Protein AF-A0A839NXG9-F1 (afdb_monomer)

Radius of gyration: 30.08 Å; Cα contacts (8 Å, |Δi|>4): 16; chains: 1; bounding box: 57×55×84 Å

Sequence (121 aa):
MIVRRAVRVTALALPVFAAAASVGGCSGDVNPLKAAMVGAGSGIKPVETPDFVAQSRKGDATYLPVGESAPRRPIRARNSAGQSTLQAELEGARNRNEAKGRAAEGAAKDAAKGLTPNPVE

Foldseek 3Di:
DVVVVVVVVVVVVVVVVVVVLVVCPPQDPSPVVQVVCCVVVNHDPPDDDDPVVVVVDDPPDPDADPSDDDDDDDDDDDDPVRVVVVVVVVVVVVVVVVVVVVVVVVVVVVVVVPDDDDDDD

pLDDT: mean 75.88, std 15.01, range [51.06, 98.38]

Mean predicted aligned error: 19.38 Å

Structure (mmCIF, N/CA/C/O backbone):
data_AF-A0A839NXG9-F1
#
_entry.id   AF-A0A839NXG9-F1
#
loop_
_atom_site.group_PDB
_atom_site.id
_atom_site.type_symbol
_atom_site.label_atom_id
_atom_site.label_alt_id
_atom_site.label_comp_id
_atom_site.label_asym_id
_atom_site.label_entity_id
_atom_site.label_seq_id
_atom_site.pdbx_PDB_ins_code
_atom_site.Cartn_x
_atom_site.Cartn_y
_atom_site.Cartn_z
_atom_site.occupancy
_atom_site.B_iso_or_equiv
_atom_site.auth_seq_id
_atom_site.auth_comp_id
_atom_site.auth_asym_id
_atom_site.auth_atom_id
_atom_site.pdbx_PDB_model_num
ATOM 1 N N . MET A 1 1 ? -3.972 35.480 41.433 1.00 51.78 1 MET A N 1
ATOM 2 C CA . MET A 1 1 ? -3.249 34.387 40.725 1.00 51.78 1 MET A CA 1
ATOM 3 C C . MET A 1 1 ? -4.085 33.117 40.510 1.00 51.78 1 MET A C 1
ATOM 5 O O . MET A 1 1 ? -3.820 32.405 39.550 1.00 51.78 1 MET A O 1
ATOM 9 N N . ILE A 1 2 ? -5.109 32.846 41.330 1.00 53.75 2 ILE A N 1
ATOM 10 C CA . ILE A 1 2 ? -5.932 31.619 41.266 1.00 53.75 2 ILE A CA 1
ATOM 11 C C . ILE A 1 2 ? -6.885 31.604 40.051 1.00 53.75 2 ILE A C 1
ATOM 13 O O . ILE A 1 2 ? -6.948 30.613 39.330 1.00 53.75 2 ILE A O 1
ATOM 17 N N . VAL A 1 3 ? -7.513 32.740 39.727 1.00 52.53 3 VAL A N 1
ATOM 18 C CA . VAL A 1 3 ? -8.454 32.867 38.590 1.00 52.53 3 VAL A CA 1
ATOM 19 C C . VAL A 1 3 ? -7.778 32.602 37.233 1.00 52.53 3 VAL A C 1
ATOM 21 O O . VAL A 1 3 ? -8.332 31.932 36.370 1.00 52.53 3 VAL A O 1
ATOM 24 N N . ARG A 1 4 ? -6.519 33.032 37.064 1.00 53.06 4 ARG A N 1
ATOM 25 C CA . ARG A 1 4 ? -5.730 32.796 35.837 1.00 53.06 4 ARG A CA 1
ATOM 26 C C . ARG A 1 4 ? -5.313 31.331 35.656 1.00 53.06 4 ARG A C 1
ATOM 28 O O . ARG A 1 4 ? -5.069 30.917 34.528 1.00 53.06 4 ARG A O 1
ATOM 35 N N . ARG A 1 5 ? -5.215 30.553 36.742 1.00 54.97 5 ARG A N 1
ATOM 36 C CA . ARG A 1 5 ? -4.966 29.104 36.674 1.00 54.97 5 ARG A CA 1
ATOM 37 C C . ARG A 1 5 ? -6.239 28.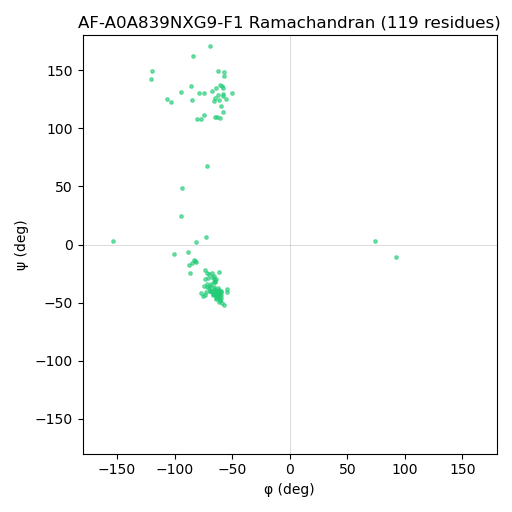351 36.291 1.00 54.97 5 ARG A C 1
ATOM 39 O O . ARG A 1 5 ? -6.164 27.498 35.419 1.00 54.97 5 ARG A O 1
ATOM 46 N N . ALA A 1 6 ? -7.391 28.734 36.841 1.00 53.28 6 ALA A N 1
ATOM 47 C CA . ALA A 1 6 ? -8.678 28.132 36.486 1.00 53.28 6 ALA A CA 1
ATOM 48 C C . ALA A 1 6 ? -9.025 28.322 34.995 1.00 53.28 6 ALA A C 1
ATOM 50 O O . ALA A 1 6 ? -9.374 27.357 34.325 1.00 53.28 6 ALA A O 1
ATOM 51 N N . VAL A 1 7 ? -8.816 29.528 34.450 1.00 57.28 7 VAL A N 1
ATOM 52 C CA . VAL A 1 7 ? -9.060 29.836 33.024 1.00 57.28 7 VAL A CA 1
ATOM 53 C C . VAL A 1 7 ? -8.113 29.078 32.081 1.00 57.28 7 VAL A C 1
ATOM 55 O O . VAL A 1 7 ? -8.493 28.710 30.975 1.00 57.28 7 VAL A O 1
ATOM 58 N N . ARG A 1 8 ? -6.872 28.806 32.505 1.00 55.09 8 ARG A N 1
ATOM 59 C CA . ARG A 1 8 ? -5.915 28.019 31.706 1.00 55.09 8 ARG A CA 1
ATOM 60 C C . ARG A 1 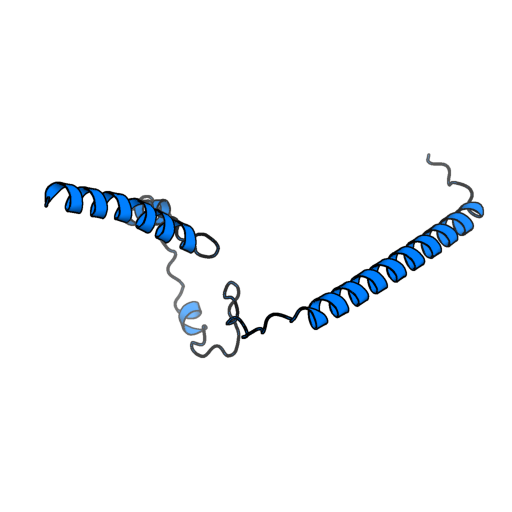8 ? -6.250 26.530 31.698 1.00 55.09 8 ARG A C 1
ATOM 62 O O . ARG A 1 8 ? -6.059 25.881 30.677 1.00 55.09 8 ARG A O 1
ATOM 69 N N . VAL A 1 9 ? -6.760 26.003 32.810 1.00 56.44 9 VAL A N 1
ATOM 70 C CA . VAL A 1 9 ? -7.174 24.597 32.912 1.00 56.44 9 VAL A CA 1
ATOM 71 C C . VAL A 1 9 ? -8.423 24.338 32.066 1.00 56.44 9 VAL A C 1
ATOM 73 O O . VAL A 1 9 ? -8.473 23.336 31.359 1.00 56.44 9 VAL A O 1
ATOM 76 N N . THR A 1 10 ? -9.387 25.264 32.039 1.00 56.62 10 THR A N 1
ATOM 77 C CA . THR A 1 10 ? -10.566 25.139 31.165 1.00 56.62 10 THR A CA 1
ATOM 78 C C . THR A 1 10 ? -10.227 25.319 29.682 1.00 56.62 10 THR A C 1
ATOM 80 O O . THR A 1 10 ? -10.747 24.577 28.852 1.00 56.62 10 THR A O 1
ATOM 83 N N . ALA A 1 11 ? -9.303 26.225 29.336 1.00 56.75 11 ALA A N 1
ATOM 84 C CA . ALA A 1 11 ? -8.856 26.431 27.953 1.00 56.75 11 ALA A CA 1
ATOM 85 C C . ALA A 1 11 ? -8.073 25.238 27.366 1.00 56.75 11 ALA A C 1
ATOM 87 O O . ALA A 1 11 ? -8.102 25.026 26.157 1.00 56.75 11 ALA A O 1
ATOM 88 N N . LEU A 1 12 ? -7.396 24.449 28.207 1.00 55.69 12 LEU A N 1
ATOM 89 C CA . LEU A 1 12 ? -6.682 23.231 27.797 1.00 55.69 12 LEU A CA 1
ATOM 90 C C . LEU A 1 12 ? -7.573 21.982 27.775 1.00 55.69 12 LEU A C 1
ATOM 92 O O . LEU A 1 12 ? -7.289 21.055 27.022 1.00 55.69 12 LEU A O 1
ATOM 96 N N . ALA A 1 13 ? -8.659 21.949 28.550 1.00 57.59 13 ALA A N 1
ATOM 97 C CA . ALA A 1 13 ? -9.560 20.797 28.597 1.00 57.59 13 ALA A CA 1
ATOM 98 C C . ALA A 1 13 ? -10.415 20.650 27.324 1.00 57.59 13 ALA A C 1
ATOM 100 O O . ALA A 1 13 ? -10.640 19.533 26.857 1.00 57.59 13 ALA A O 1
ATOM 101 N N . LEU A 1 14 ? -10.851 21.767 26.730 1.00 56.19 14 LEU A N 1
ATOM 102 C CA . LEU A 1 14 ? -11.698 21.777 25.531 1.00 56.19 14 LEU A CA 1
ATOM 103 C C . LEU A 1 14 ? -11.051 21.118 24.289 1.00 56.19 14 LEU A C 1
ATOM 105 O O . LEU A 1 14 ? -11.689 20.256 23.681 1.00 56.19 14 LEU A O 1
ATOM 109 N N . PRO A 1 15 ? -9.799 21.450 23.901 1.00 58.00 15 PRO A N 1
ATOM 110 C CA . PRO A 1 15 ? -9.158 20.828 22.741 1.00 58.00 15 PRO A CA 1
ATOM 111 C C . PRO A 1 15 ? -8.782 19.362 22.987 1.00 58.00 15 PRO A C 1
ATOM 113 O O . PRO A 1 15 ? -8.794 18.571 22.049 1.00 58.00 15 PRO A O 1
ATOM 116 N N . VAL A 1 16 ? -8.501 18.973 24.236 1.00 61.56 16 VAL A N 1
ATOM 117 C CA . VAL A 1 16 ? -8.207 17.575 24.596 1.00 61.56 16 VAL A CA 1
ATOM 118 C C . VAL A 1 16 ? -9.455 16.700 24.460 1.00 61.56 16 VAL A C 1
ATOM 120 O O . VAL A 1 16 ? -9.369 15.597 23.924 1.00 61.56 16 VAL A O 1
ATOM 123 N N . PHE A 1 17 ? -10.628 17.204 24.854 1.00 60.06 17 PHE A N 1
ATOM 124 C CA . PHE A 1 17 ? -11.896 16.501 24.636 1.00 60.06 17 PHE A CA 1
ATOM 125 C C . PHE A 1 17 ? -12.256 16.395 23.145 1.00 60.06 17 PHE A C 1
ATOM 127 O O . PHE A 1 17 ? -12.688 15.338 22.689 1.00 60.06 17 PHE A O 1
ATOM 134 N N . ALA A 1 18 ? -12.018 17.457 22.367 1.00 59.56 18 ALA A N 1
ATOM 135 C CA . ALA A 1 18 ? -12.232 17.447 20.919 1.00 59.56 18 ALA A CA 1
ATOM 136 C C . ALA A 1 18 ? -11.280 16.480 20.187 1.00 59.56 18 ALA A C 1
ATOM 138 O O . ALA A 1 18 ? -11.690 15.801 19.246 1.00 59.56 18 ALA A O 1
ATOM 139 N N . ALA A 1 19 ? -10.028 16.370 20.642 1.00 59.59 19 ALA A N 1
ATOM 140 C CA . ALA A 1 19 ? -9.051 15.424 20.108 1.00 59.59 19 ALA A CA 1
ATOM 141 C C . ALA A 1 19 ? -9.359 13.969 20.499 1.00 59.59 19 ALA A C 1
ATOM 143 O O . ALA A 1 19 ? -9.136 13.067 19.702 1.00 59.59 19 ALA A O 1
ATOM 144 N N . ALA A 1 20 ? -9.910 13.716 21.689 1.00 57.88 20 ALA A N 1
ATOM 145 C CA . ALA A 1 20 ? -10.336 12.370 22.080 1.00 57.88 20 ALA A CA 1
ATOM 146 C C . ALA A 1 20 ? -11.552 11.886 21.265 1.00 57.88 20 ALA A C 1
ATOM 148 O O . ALA A 1 20 ? -11.645 10.704 20.934 1.00 57.88 20 ALA A O 1
ATOM 149 N N . ALA A 1 21 ? -12.455 12.797 20.887 1.00 58.38 21 ALA A N 1
ATOM 150 C CA . ALA A 1 21 ? -13.636 12.474 20.087 1.00 58.38 21 ALA A CA 1
ATOM 151 C C . ALA A 1 21 ? -13.322 12.148 18.611 1.00 58.38 21 ALA A C 1
ATOM 153 O O . ALA A 1 21 ? -14.086 11.426 17.974 1.00 58.38 21 ALA A O 1
ATOM 154 N N . SER A 1 22 ? -12.205 12.633 18.054 1.00 57.78 22 SER A N 1
ATOM 155 C CA . SER A 1 22 ? -11.866 12.434 16.635 1.00 57.78 22 SER A CA 1
ATOM 156 C C . SER A 1 22 ? -11.154 11.109 16.327 1.00 57.78 22 SER A C 1
ATOM 158 O O . SER A 1 22 ? -11.127 10.691 15.171 1.00 57.78 22 SER A O 1
ATOM 160 N N . VAL A 1 23 ? -10.619 10.407 17.334 1.00 56.31 23 VAL A N 1
ATOM 161 C CA . VAL A 1 23 ? -9.824 9.174 17.131 1.00 56.31 23 VAL A CA 1
ATOM 162 C C . VAL A 1 23 ? -10.692 7.903 17.083 1.00 56.31 23 VAL A C 1
ATOM 164 O O . VAL A 1 23 ? -10.262 6.886 16.544 1.00 56.31 23 VAL A O 1
ATOM 167 N N . GLY A 1 24 ? -11.940 7.950 17.564 1.00 53.78 24 GLY A N 1
ATOM 168 C CA . GLY A 1 24 ? -12.868 6.806 17.522 1.00 53.78 24 GLY A CA 1
ATOM 169 C C . GLY A 1 24 ? -13.588 6.593 16.181 1.00 53.78 24 GLY A C 1
ATOM 170 O O . GLY A 1 24 ? -14.161 5.529 15.960 1.00 53.78 24 GLY A O 1
ATOM 171 N N . GLY A 1 25 ? -13.574 7.586 15.283 1.00 51.06 25 GLY A N 1
ATOM 172 C CA . GLY A 1 25 ? -14.428 7.623 14.085 1.00 51.06 25 GLY A CA 1
ATOM 173 C C . GLY A 1 25 ? -13.939 6.828 12.875 1.00 51.06 25 GLY A C 1
ATOM 174 O O . GLY A 1 25 ? -14.710 6.600 11.950 1.00 51.06 25 GLY A O 1
ATOM 175 N N . CYS A 1 26 ? -12.675 6.402 12.848 1.00 61.03 26 CYS A N 1
ATOM 176 C CA . CYS A 1 26 ? -12.101 5.831 11.625 1.00 61.03 26 CYS A CA 1
ATOM 177 C C . CYS A 1 26 ? -12.406 4.339 11.414 1.00 61.03 26 CYS A C 1
ATOM 179 O O . CYS A 1 26 ? -12.176 3.837 10.319 1.00 61.03 26 CYS A O 1
ATOM 181 N N . SER A 1 27 ? -12.903 3.619 12.428 1.00 52.28 27 SER A N 1
ATOM 182 C CA . SER A 1 27 ? -13.254 2.192 12.285 1.00 52.28 27 SER A CA 1
ATOM 183 C C . SER A 1 27 ? -14.350 1.700 13.242 1.00 52.28 27 SER A C 1
ATOM 185 O O . SER A 1 27 ? -14.649 0.508 13.254 1.00 52.28 27 SER A O 1
ATOM 187 N N . GLY A 1 28 ? -14.933 2.585 14.055 1.00 57.03 28 GLY A N 1
ATOM 188 C CA . GLY A 1 28 ? -16.007 2.261 14.989 1.00 57.03 28 GLY A CA 1
ATOM 189 C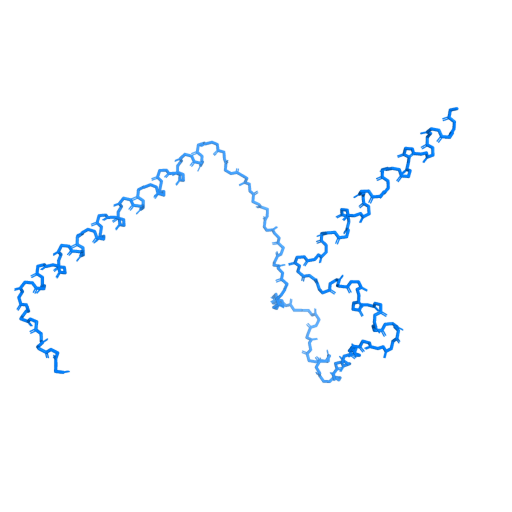 C . GLY A 1 28 ? -17.253 3.085 14.690 1.00 57.03 28 GLY A C 1
ATOM 190 O O . GLY A 1 28 ? -17.162 4.262 14.348 1.00 57.03 28 GLY A O 1
ATOM 191 N N . ASP A 1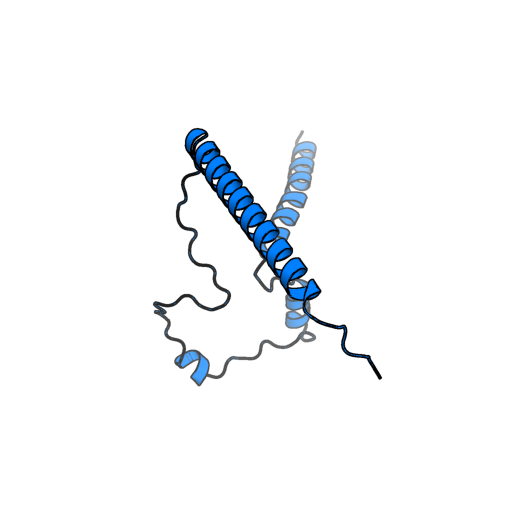 29 ? -18.426 2.475 14.845 1.00 61.62 29 ASP A N 1
ATOM 192 C CA . ASP A 1 29 ? -19.728 3.149 14.808 1.00 61.62 29 ASP A CA 1
ATOM 193 C C . ASP A 1 29 ? -19.901 3.989 16.094 1.00 61.62 29 ASP A C 1
ATOM 195 O O . ASP A 1 29 ? -20.673 3.661 16.990 1.00 61.62 29 ASP A O 1
ATOM 199 N N . VAL A 1 30 ? -19.093 5.046 16.238 1.00 63.56 30 VAL A N 1
ATOM 200 C CA . VAL A 1 30 ? -19.032 5.924 17.426 1.00 63.56 30 VAL A CA 1
ATOM 201 C C . VAL A 1 30 ? -19.919 7.161 17.283 1.00 63.56 30 VAL A C 1
ATOM 203 O O . VAL A 1 30 ? -19.644 8.196 17.883 1.00 63.56 30 VAL A O 1
ATOM 206 N N . ASN A 1 31 ? -20.967 7.095 16.459 1.00 65.69 31 ASN A N 1
ATOM 207 C CA . ASN A 1 31 ? -21.823 8.244 16.192 1.00 65.69 31 ASN A CA 1
ATOM 208 C C . ASN A 1 31 ? -22.578 8.676 17.474 1.00 65.69 31 ASN A C 1
ATOM 210 O O . ASN A 1 31 ? -23.516 7.985 17.890 1.00 65.69 31 ASN A O 1
ATOM 214 N N . PRO A 1 32 ? -22.248 9.833 18.085 1.00 67.31 32 PRO A N 1
ATOM 215 C CA . PRO A 1 32 ? -22.876 10.267 19.333 1.00 67.31 32 PRO A CA 1
ATOM 216 C C . PRO A 1 32 ? -24.369 10.586 19.156 1.00 67.31 32 PRO A C 1
ATOM 218 O O . PRO A 1 32 ? -25.151 10.406 20.088 1.00 67.31 32 PRO A O 1
ATOM 221 N N . LEU A 1 33 ? -24.796 10.986 17.950 1.00 71.81 33 LEU A N 1
ATOM 222 C CA . LEU A 1 33 ? -26.211 11.211 17.629 1.00 71.81 33 LEU A CA 1
ATOM 223 C C . LEU A 1 33 ? -27.004 9.902 17.599 1.00 71.81 33 LEU A C 1
ATOM 225 O O . LEU A 1 33 ? -28.153 9.877 18.030 1.00 71.81 33 LEU A O 1
ATOM 229 N N . LYS A 1 34 ? -26.388 8.807 17.137 1.00 68.81 34 LYS A N 1
ATOM 230 C CA . LYS A 1 34 ? -27.011 7.477 17.127 1.00 68.81 34 LYS A CA 1
ATOM 231 C C . LYS A 1 34 ? -27.273 7.001 18.554 1.00 68.81 34 LYS A C 1
ATOM 233 O O . LYS A 1 34 ? -28.385 6.582 18.855 1.00 68.81 34 LYS A O 1
ATOM 238 N N . ALA A 1 35 ? -26.286 7.134 19.441 1.00 71.00 35 ALA A N 1
ATOM 239 C CA . ALA A 1 35 ? -26.438 6.793 20.855 1.00 71.00 35 ALA A CA 1
ATOM 240 C C . ALA A 1 35 ? -27.527 7.640 21.541 1.00 71.00 35 ALA A C 1
ATOM 242 O O . ALA A 1 35 ? -28.365 7.097 22.261 1.00 71.00 35 ALA A O 1
ATOM 243 N N . ALA A 1 36 ? -27.568 8.947 21.260 1.00 74.12 36 ALA A N 1
ATOM 244 C CA . ALA A 1 36 ? -28.592 9.845 21.791 1.00 74.12 36 ALA A CA 1
ATOM 245 C C . ALA A 1 36 ? -30.006 9.496 21.289 1.00 74.12 36 ALA A C 1
ATOM 247 O O . ALA A 1 36 ? -30.939 9.445 22.086 1.00 74.12 36 ALA A O 1
ATOM 248 N N . MET A 1 37 ? -30.173 9.200 19.995 1.00 74.31 37 MET A N 1
ATOM 249 C CA . MET A 1 37 ? -31.466 8.788 19.434 1.00 74.31 37 MET A CA 1
ATOM 250 C C . MET A 1 37 ? -31.934 7.433 19.972 1.00 74.31 37 MET A C 1
ATOM 252 O O . MET A 1 37 ? -33.108 7.279 20.304 1.00 74.31 37 MET A O 1
ATOM 256 N N . VAL A 1 38 ? -31.039 6.447 20.082 1.00 74.56 38 VAL A N 1
ATOM 257 C CA . VAL A 1 38 ? -31.378 5.127 20.640 1.00 74.56 38 VAL A CA 1
ATOM 258 C C . VAL A 1 38 ? -31.784 5.252 22.112 1.00 74.56 38 VAL A C 1
ATOM 260 O O . VAL A 1 38 ? -32.804 4.689 22.501 1.00 74.56 38 VAL A O 1
ATOM 263 N N . GLY A 1 39 ? -31.061 6.048 22.910 1.00 72.19 39 GLY A N 1
ATOM 264 C CA . GLY A 1 39 ? -31.415 6.325 24.308 1.00 72.19 39 GLY A CA 1
ATOM 265 C C . GLY A 1 39 ? -32.729 7.100 24.473 1.00 72.19 39 GLY A C 1
ATOM 266 O O . GLY A 1 39 ? -33.465 6.862 25.426 1.00 72.19 39 GLY A O 1
ATOM 267 N N . ALA A 1 40 ? -33.062 7.974 23.519 1.00 76.12 40 ALA A N 1
ATOM 268 C CA . ALA A 1 40 ? -34.334 8.698 23.460 1.00 76.12 40 ALA A CA 1
ATOM 269 C C . ALA A 1 40 ? -35.496 7.872 22.865 1.00 76.12 40 ALA A C 1
ATOM 271 O O . ALA A 1 40 ? -36.598 8.393 22.701 1.00 76.12 40 ALA A O 1
ATOM 272 N N . GLY A 1 41 ? -35.269 6.601 22.511 1.00 65.12 41 GLY A N 1
ATOM 273 C CA . GLY A 1 41 ? -36.291 5.697 21.971 1.00 65.12 41 GLY A CA 1
ATOM 274 C C . GLY A 1 41 ? -36.715 5.969 20.521 1.00 65.12 41 GLY A C 1
ATOM 275 O O . GLY A 1 41 ? -37.587 5.267 20.013 1.00 65.12 41 GLY A O 1
ATOM 276 N N . SER A 1 42 ? -36.103 6.949 19.848 1.00 68.25 42 SER A N 1
ATOM 277 C CA . SER A 1 42 ? -36.377 7.329 18.452 1.00 68.25 42 SER A CA 1
ATOM 278 C C . SER A 1 42 ? -35.359 6.773 17.448 1.00 68.25 42 SER A C 1
ATOM 280 O O . SER A 1 42 ? -35.558 6.878 16.239 1.00 68.25 42 SER A O 1
ATOM 282 N N . GLY A 1 43 ? -34.270 6.172 17.932 1.00 67.25 43 GLY A N 1
ATOM 283 C CA . GLY A 1 43 ? -33.247 5.522 17.115 1.00 67.25 43 GLY A CA 1
ATOM 284 C C . GLY A 1 43 ? -33.593 4.085 16.732 1.00 67.25 43 GLY A C 1
ATOM 285 O O . GLY A 1 43 ? -34.423 3.430 17.363 1.00 67.25 43 GLY A O 1
ATOM 286 N N . ILE A 1 44 ? -32.907 3.570 15.708 1.00 67.94 44 ILE A N 1
ATOM 287 C CA . ILE A 1 44 ? -32.986 2.157 15.318 1.00 67.94 44 ILE A CA 1
ATOM 288 C C . ILE A 1 44 ? -32.573 1.313 16.525 1.00 67.94 44 ILE A C 1
ATOM 290 O O . ILE A 1 44 ? -31.421 1.374 16.960 1.00 67.94 44 ILE A O 1
ATOM 294 N N . LYS A 1 45 ? -33.522 0.549 17.076 1.00 67.31 45 LYS A N 1
ATOM 295 C CA . LYS A 1 45 ? -33.259 -0.336 18.212 1.00 67.31 45 LYS A CA 1
ATOM 296 C C . LYS A 1 45 ? -32.149 -1.320 17.831 1.00 67.31 45 LYS A C 1
ATOM 298 O O . LYS A 1 45 ? -32.210 -1.876 16.731 1.00 67.31 45 LYS A O 1
ATOM 303 N N . PRO A 1 46 ? -31.150 -1.538 18.703 1.00 66.12 46 PRO A N 1
ATOM 304 C CA . PRO A 1 46 ? -30.180 -2.595 18.479 1.00 66.12 46 PRO A CA 1
ATOM 305 C C . PRO A 1 46 ? -30.940 -3.912 18.304 1.00 66.12 46 PRO A C 1
ATOM 307 O O . PRO A 1 46 ? -31.802 -4.259 19.111 1.00 66.12 46 PRO A O 1
ATOM 310 N N . VAL A 1 47 ? -30.685 -4.585 17.185 1.00 74.81 47 VAL A N 1
ATOM 311 C CA . VAL A 1 47 ? -31.283 -5.886 16.899 1.00 74.81 47 VAL A CA 1
ATOM 312 C C . VAL A 1 47 ? -30.564 -6.889 17.783 1.00 74.81 47 VAL A C 1
ATOM 314 O O . VAL A 1 47 ? -29.373 -7.14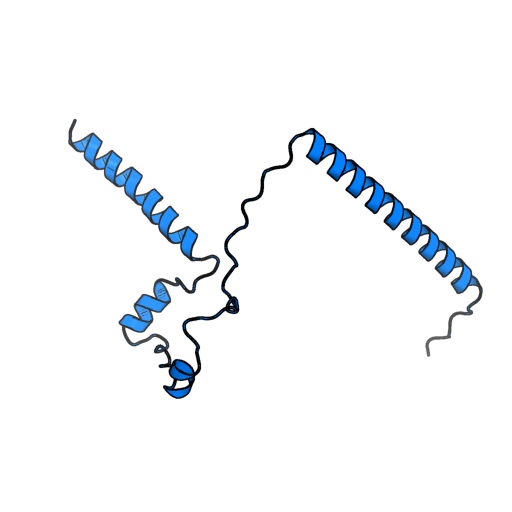1 17.589 1.00 74.81 47 VAL A O 1
ATOM 317 N N . GLU A 1 48 ? -31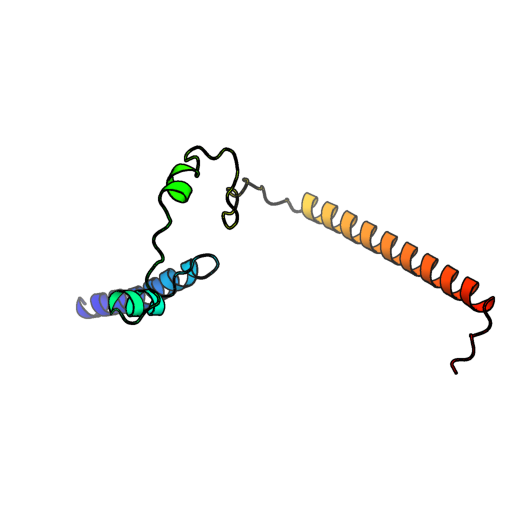.281 -7.422 18.768 1.00 74.88 48 GLU A N 1
ATOM 318 C CA . GLU A 1 48 ? -30.770 -8.509 19.594 1.00 74.88 48 GLU A CA 1
ATOM 319 C C . GLU A 1 48 ? -30.406 -9.690 18.698 1.00 74.88 48 GLU A C 1
ATOM 321 O O . GLU A 1 48 ? -31.163 -10.103 17.813 1.00 74.88 48 GLU A O 1
ATOM 326 N N . THR A 1 49 ? -29.191 -10.191 18.890 1.00 74.75 49 THR A N 1
ATOM 327 C CA . THR A 1 49 ? -28.677 -11.287 18.075 1.00 74.75 49 THR A CA 1
ATOM 328 C C . THR A 1 49 ? -29.358 -12.583 18.524 1.00 74.75 49 THR A C 1
ATOM 330 O O . THR A 1 49 ? -29.353 -12.859 19.720 1.00 74.75 49 THR A O 1
ATOM 333 N N . PRO A 1 50 ? -29.919 -13.403 17.615 1.00 84.50 50 PRO A N 1
ATOM 334 C CA . PRO A 1 50 ? -30.557 -14.662 17.993 1.00 84.50 50 PRO A CA 1
ATOM 335 C C . PRO A 1 50 ? -29.614 -15.606 18.753 1.00 84.50 50 PRO A C 1
ATOM 337 O O . PRO A 1 50 ? -28.434 -15.716 18.406 1.00 84.50 50 PRO A O 1
ATOM 340 N N . ASP A 1 51 ? -30.149 -16.356 19.720 1.00 81.06 51 ASP A N 1
ATOM 341 C CA . ASP A 1 51 ? -29.363 -17.206 20.630 1.00 81.06 51 ASP A CA 1
ATOM 342 C C . ASP A 1 51 ? -28.452 -18.204 19.905 1.00 81.06 51 ASP A C 1
ATOM 344 O O . ASP A 1 51 ? -27.304 -18.406 20.298 1.00 81.06 51 ASP A O 1
ATOM 348 N N . PHE A 1 52 ? -28.916 -18.787 18.796 1.00 82.94 52 PHE A N 1
ATOM 349 C CA . PHE A 1 52 ? -28.112 -19.740 18.025 1.00 82.94 52 PHE A CA 1
ATOM 350 C C . PHE A 1 52 ? -26.869 -19.085 17.398 1.00 82.94 52 PHE A C 1
ATOM 352 O O . PHE A 1 52 ? -25.827 -19.726 17.265 1.00 82.94 52 PHE A O 1
ATOM 359 N N . VAL A 1 53 ? -26.944 -17.798 17.044 1.00 80.75 53 VAL A N 1
ATOM 360 C CA . VAL A 1 53 ? -25.811 -17.043 16.496 1.00 80.75 53 VAL A CA 1
ATOM 361 C C . VAL A 1 53 ? -24.815 -16.739 17.608 1.00 80.75 53 VAL A C 1
ATOM 363 O O . VAL A 1 53 ? -23.617 -16.932 17.403 1.00 80.75 53 VAL A O 1
ATOM 366 N N . ALA A 1 54 ? -25.295 -16.328 18.785 1.00 77.00 54 ALA A N 1
ATOM 367 C CA . ALA A 1 54 ? -24.449 -16.097 19.953 1.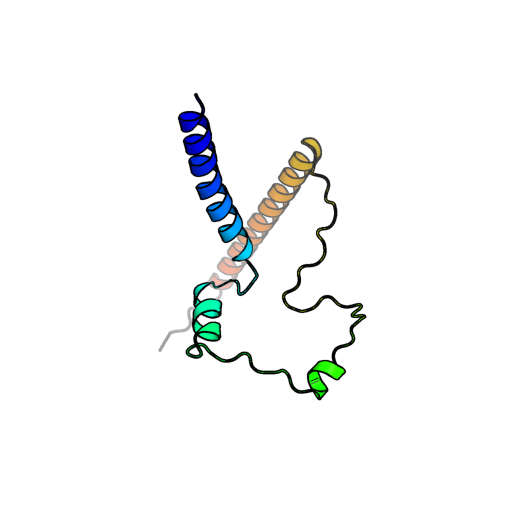00 77.00 54 ALA A CA 1
ATOM 368 C C . ALA A 1 54 ? -23.705 -17.378 20.372 1.00 77.00 54 ALA A C 1
ATOM 370 O O . ALA A 1 54 ? -22.498 -17.342 20.592 1.00 77.00 54 ALA A O 1
ATOM 371 N N . GLN A 1 55 ? -24.397 -18.520 20.382 1.00 79.31 55 GLN A N 1
ATOM 372 C CA . GLN A 1 55 ? -23.833 -19.822 20.755 1.00 79.31 55 GLN A CA 1
ATOM 373 C C . GLN A 1 55 ? -22.900 -20.421 19.689 1.00 79.31 55 GLN A C 1
ATOM 375 O O . GLN A 1 55 ? -21.967 -21.146 20.024 1.00 79.31 55 GLN A O 1
ATOM 380 N N . SER A 1 56 ? -23.121 -20.125 18.403 1.00 79.44 56 SER A N 1
ATOM 381 C CA . SER A 1 56 ? -22.260 -20.617 17.313 1.00 79.44 56 SER A CA 1
ATOM 382 C C . SER A 1 56 ? -20.895 -19.924 17.239 1.00 79.44 56 SER A C 1
ATOM 384 O O . SER A 1 56 ? -19.950 -20.468 16.657 1.00 79.44 56 SER A O 1
ATOM 386 N N . ARG A 1 57 ? -20.773 -18.716 17.807 1.00 73.06 57 ARG A N 1
ATOM 387 C CA . ARG A 1 57 ? -19.527 -17.948 17.801 1.00 73.06 57 ARG A CA 1
ATOM 388 C C . ARG A 1 57 ? -18.585 -18.542 18.840 1.00 73.06 57 ARG A C 1
ATOM 390 O O . ARG A 1 57 ? -18.779 -18.386 20.040 1.00 73.06 57 ARG A O 1
ATOM 397 N N . LYS A 1 58 ? -17.538 -19.222 18.375 1.00 71.81 58 LYS A N 1
ATOM 398 C CA . LYS A 1 58 ? -16.475 -19.714 19.255 1.00 71.81 58 LYS A CA 1
ATOM 399 C C . LYS A 1 58 ? -15.728 -18.519 19.857 1.00 71.81 58 LYS A C 1
ATOM 401 O O . LYS A 1 58 ? -15.210 -17.697 19.107 1.00 71.81 58 LYS A O 1
ATOM 406 N N . GLY A 1 59 ? -15.670 -18.438 21.188 1.00 65.94 59 GLY A N 1
ATOM 407 C CA . GLY A 1 59 ? -14.944 -17.381 21.908 1.00 65.94 59 GLY A CA 1
ATOM 408 C C . GLY A 1 59 ? -13.426 -17.433 21.694 1.00 65.94 59 GLY A C 1
ATOM 409 O O . GLY A 1 59 ? -12.779 -16.394 21.634 1.00 65.94 59 GLY A O 1
ATOM 410 N N . ASP A 1 60 ? -12.882 -18.631 21.464 1.00 67.19 60 ASP A N 1
ATOM 411 C CA . ASP A 1 60 ? -11.449 -18.873 21.251 1.00 67.19 60 ASP A CA 1
ATOM 412 C C . ASP A 1 60 ? -11.079 -18.861 19.760 1.00 67.19 60 ASP A C 1
ATOM 414 O O . ASP A 1 60 ? -10.462 -19.792 19.232 1.00 67.19 60 ASP A O 1
ATOM 418 N N . ALA A 1 61 ? -11.524 -17.835 19.033 1.00 63.91 61 ALA A N 1
ATOM 419 C CA . ALA A 1 61 ? -11.275 -17.735 17.603 1.00 63.91 61 ALA A CA 1
ATOM 420 C C . ALA A 1 61 ? -9.762 -17.677 17.316 1.00 63.91 61 ALA A C 1
ATOM 422 O O . ALA A 1 61 ? -9.098 -16.666 17.517 1.00 63.91 61 ALA A O 1
ATOM 423 N N . THR A 1 62 ? -9.215 -18.762 16.760 1.00 71.25 62 THR A N 1
ATOM 424 C CA . THR A 1 62 ? -7.865 -18.807 16.159 1.00 71.25 62 THR A CA 1
ATOM 425 C C . THR A 1 62 ? -7.803 -18.058 14.818 1.00 71.25 62 THR A C 1
ATOM 427 O O . THR A 1 62 ? -6.806 -18.123 14.101 1.00 71.25 62 THR A O 1
ATOM 430 N N . TYR A 1 63 ? -8.890 -17.381 14.449 1.00 73.19 63 TYR A N 1
ATOM 431 C CA . TYR A 1 63 ? -9.058 -16.608 13.231 1.00 73.19 63 TYR A CA 1
ATOM 432 C C . TYR A 1 63 ? -9.348 -15.151 13.593 1.00 73.19 63 TYR A C 1
ATOM 434 O O . TYR A 1 63 ? -9.958 -14.862 14.618 1.00 73.19 63 TYR A O 1
ATOM 442 N N . LEU A 1 64 ? -8.921 -14.229 12.734 1.00 82.94 64 LEU A N 1
ATOM 443 C CA . LEU A 1 64 ? -9.181 -12.805 12.907 1.00 82.94 64 LEU A CA 1
ATOM 444 C C . LEU A 1 64 ? -10.568 -12.456 12.330 1.00 82.94 64 LEU A C 1
ATOM 446 O O . LEU A 1 64 ? -10.805 -12.751 11.153 1.00 82.94 64 LEU A O 1
ATOM 450 N N . PRO A 1 65 ? -11.490 -11.860 13.107 1.00 79.56 65 PRO A N 1
ATOM 451 C CA . PRO A 1 65 ? -12.811 -11.475 12.618 1.00 79.56 65 PRO A CA 1
ATOM 452 C C . PRO A 1 65 ? -12.757 -10.429 11.496 1.00 79.56 65 PRO A C 1
ATOM 454 O O . PRO A 1 65 ? -11.878 -9.568 11.455 1.00 79.56 65 PRO A O 1
ATOM 457 N N . VAL A 1 66 ? -13.740 -10.464 10.591 1.00 80.81 66 VAL A N 1
ATOM 458 C CA . VAL A 1 66 ? -13.899 -9.426 9.559 1.00 80.81 66 VAL A CA 1
ATOM 459 C C . VAL A 1 66 ? -14.175 -8.083 10.237 1.00 80.81 66 VAL A C 1
ATOM 461 O O . VAL A 1 66 ? -15.075 -7.981 11.064 1.00 80.81 66 VAL A O 1
ATOM 464 N N . GLY A 1 67 ? -13.409 -7.056 9.870 1.00 81.06 67 GLY A N 1
ATOM 465 C CA . GLY A 1 67 ? -13.492 -5.723 10.475 1.00 81.06 67 GLY A CA 1
ATOM 466 C C . GLY A 1 67 ? -12.539 -5.511 11.653 1.00 81.06 67 GLY A C 1
ATOM 467 O O . GLY A 1 67 ? -12.323 -4.368 12.049 1.00 81.06 67 GLY A O 1
ATOM 468 N N . GLU A 1 68 ? -11.895 -6.566 12.159 1.00 81.44 68 GLU A N 1
ATOM 469 C CA . GLU A 1 68 ? -10.814 -6.440 13.132 1.00 81.44 68 GLU A CA 1
ATOM 470 C C . GLU A 1 68 ? -9.457 -6.441 12.425 1.00 81.44 68 GLU A C 1
ATOM 472 O O . GLU A 1 68 ? -9.164 -7.267 11.560 1.00 81.44 68 GLU A O 1
ATOM 477 N N . SER A 1 69 ? -8.606 -5.478 12.779 1.00 79.50 69 SER A N 1
ATOM 478 C CA . SER A 1 69 ? -7.238 -5.424 12.267 1.00 79.50 69 SER A CA 1
ATOM 479 C C . SER A 1 69 ? -6.323 -6.291 13.119 1.00 79.50 69 SER A C 1
ATOM 481 O O . SER A 1 69 ? -6.358 -6.223 14.346 1.00 79.50 69 SER A O 1
ATOM 483 N N . ALA A 1 70 ? -5.448 -7.057 12.464 1.00 82.06 70 ALA A N 1
ATOM 484 C CA . ALA A 1 70 ? -4.427 -7.829 13.157 1.00 82.06 70 ALA A CA 1
ATOM 485 C C . ALA A 1 70 ? -3.555 -6.896 14.019 1.00 82.06 70 ALA A C 1
ATOM 487 O O . ALA A 1 70 ? -3.299 -5.754 13.609 1.00 82.06 70 ALA A O 1
ATOM 488 N N . PRO A 1 71 ? -3.027 -7.374 15.162 1.00 83.38 71 PRO A N 1
ATOM 489 C CA . PRO A 1 71 ? -2.038 -6.628 15.923 1.00 83.38 71 PRO A CA 1
ATOM 490 C C . PRO A 1 71 ? -0.906 -6.153 15.009 1.00 83.38 71 PRO A C 1
ATOM 492 O O . PRO A 1 71 ? -0.354 -6.929 14.219 1.00 83.38 71 PRO A O 1
ATOM 495 N N . ARG A 1 72 ? -0.564 -4.860 15.092 1.00 81.94 72 ARG A N 1
ATOM 496 C CA . ARG A 1 72 ? 0.515 -4.298 14.274 1.00 81.94 72 ARG A CA 1
ATOM 497 C C . ARG A 1 72 ? 1.808 -5.032 14.601 1.00 81.94 72 ARG A C 1
ATOM 499 O O . ARG A 1 72 ? 2.286 -4.996 15.732 1.00 81.94 72 ARG A O 1
ATOM 506 N N . ARG A 1 73 ? 2.387 -5.677 13.589 1.00 85.12 73 ARG A N 1
ATOM 507 C CA . ARG A 1 73 ? 3.706 -6.297 13.717 1.00 85.12 73 ARG A CA 1
ATOM 508 C C . ARG A 1 73 ? 4.730 -5.207 14.055 1.00 85.12 73 ARG A C 1
ATOM 510 O O . ARG A 1 73 ? 4.682 -4.143 13.430 1.00 85.12 73 ARG A O 1
ATOM 517 N N . PRO A 1 74 ? 5.661 -5.448 14.992 1.00 81.50 74 PRO A N 1
ATOM 518 C CA . PRO A 1 74 ? 6.747 -4.514 15.237 1.00 81.50 74 PRO A CA 1
ATOM 519 C C . PRO A 1 74 ? 7.606 -4.432 13.972 1.00 81.50 74 PRO A C 1
ATOM 521 O O . PRO A 1 74 ? 8.284 -5.386 13.595 1.00 81.50 74 PRO A O 1
ATOM 524 N N . ILE A 1 75 ? 7.544 -3.292 13.290 1.00 80.75 75 ILE A N 1
ATOM 525 C CA . ILE A 1 75 ? 8.349 -3.005 12.105 1.00 80.75 75 ILE A CA 1
ATOM 526 C C . ILE A 1 75 ? 9.439 -2.007 12.477 1.00 80.75 75 ILE A C 1
ATOM 528 O O . ILE A 1 75 ? 9.169 -0.932 13.008 1.00 80.75 75 ILE A O 1
ATOM 532 N N . ARG A 1 76 ? 10.693 -2.366 12.198 1.00 82.19 76 ARG A N 1
ATOM 533 C CA . ARG A 1 76 ? 11.815 -1.431 12.295 1.00 82.19 76 ARG A CA 1
ATOM 534 C C . ARG A 1 76 ? 11.813 -0.543 11.053 1.00 82.19 76 ARG A C 1
ATOM 536 O O . ARG A 1 76 ? 11.761 -1.055 9.935 1.00 82.19 76 ARG A O 1
ATOM 543 N N . ALA A 1 77 ? 11.906 0.771 11.244 1.00 84.06 77 ALA A N 1
ATOM 544 C CA . ALA A 1 77 ? 12.111 1.697 10.135 1.00 84.06 77 ALA A CA 1
ATOM 545 C C . ALA A 1 77 ? 13.414 1.353 9.393 1.00 84.06 77 ALA A C 1
ATOM 547 O O . ALA A 1 77 ? 14.440 1.080 10.022 1.00 84.06 77 ALA A O 1
ATOM 548 N N . ARG A 1 78 ? 13.384 1.357 8.054 1.00 84.50 78 ARG A N 1
ATOM 549 C CA . ARG A 1 78 ? 14.602 1.170 7.252 1.00 84.50 78 ARG A CA 1
ATOM 550 C C . ARG A 1 78 ? 15.551 2.344 7.505 1.00 84.50 78 ARG A C 1
ATOM 552 O O . ARG A 1 78 ? 15.110 3.494 7.501 1.00 84.50 78 ARG A O 1
ATOM 559 N N . ASN A 1 79 ? 16.833 2.045 7.712 1.00 92.06 79 ASN A N 1
ATOM 560 C CA . ASN A 1 79 ? 17.885 3.062 7.769 1.00 92.06 79 ASN A CA 1
ATOM 561 C C . ASN A 1 79 ? 18.111 3.684 6.376 1.00 92.06 79 ASN A C 1
ATOM 563 O O . ASN A 1 79 ? 17.569 3.199 5.383 1.00 92.06 79 ASN A O 1
ATOM 567 N N . SER A 1 80 ? 18.904 4.753 6.294 1.00 93.19 80 SER A N 1
ATOM 568 C CA . SER A 1 80 ? 19.150 5.486 5.040 1.00 93.19 80 SER A CA 1
ATOM 569 C C . SER A 1 80 ? 19.660 4.590 3.905 1.00 93.19 80 SER A C 1
ATOM 571 O O . SER A 1 80 ? 19.174 4.694 2.783 1.00 93.19 80 SER A O 1
ATOM 573 N N . ALA A 1 81 ? 20.566 3.654 4.204 1.00 92.50 81 ALA A N 1
ATOM 574 C CA . ALA A 1 81 ? 21.049 2.672 3.233 1.00 92.50 81 ALA A CA 1
ATOM 575 C C . ALA A 1 81 ? 19.921 1.751 2.731 1.00 92.50 81 ALA A C 1
ATOM 577 O O . ALA A 1 81 ? 19.768 1.536 1.536 1.00 92.50 81 ALA A O 1
ATOM 578 N N . GLY A 1 82 ? 19.067 1.253 3.628 1.00 92.06 82 GLY A N 1
ATOM 579 C CA . GLY A 1 82 ? 17.923 0.423 3.250 1.00 92.06 82 GLY A CA 1
ATOM 580 C C . GLY A 1 82 ? 16.844 1.177 2.466 1.00 92.06 82 GLY A C 1
ATOM 581 O O . GLY A 1 82 ? 16.083 0.548 1.730 1.00 92.06 82 GLY A O 1
ATOM 582 N N . GLN A 1 83 ? 16.760 2.501 2.620 1.00 95.38 83 GLN A N 1
ATOM 583 C CA . GLN A 1 83 ? 15.876 3.353 1.823 1.00 95.38 83 GLN A CA 1
ATOM 584 C C . GLN A 1 83 ? 16.431 3.568 0.411 1.00 95.38 83 GLN A C 1
ATOM 586 O O . GLN A 1 83 ? 15.677 3.423 -0.548 1.00 95.38 83 GLN A O 1
ATOM 591 N N . SER A 1 84 ? 17.734 3.834 0.265 1.00 95.50 84 SER A N 1
ATOM 592 C CA . SER A 1 84 ? 18.351 4.016 -1.055 1.00 95.50 84 SER A CA 1
ATOM 593 C C . SER A 1 84 ? 18.341 2.730 -1.884 1.00 95.50 84 SER A C 1
ATOM 595 O O . SER A 1 84 ? 18.042 2.776 -3.075 1.00 95.50 84 SER A O 1
ATOM 597 N N . THR A 1 85 ? 18.571 1.568 -1.261 1.00 96.94 85 THR A N 1
ATOM 598 C CA . THR A 1 85 ? 18.422 0.269 -1.938 1.00 96.94 85 THR A CA 1
ATOM 599 C C . THR A 1 85 ? 16.995 0.065 -2.444 1.00 96.94 85 THR A C 1
ATOM 601 O O . THR A 1 85 ? 16.803 -0.289 -3.604 1.00 96.94 85 THR A O 1
ATOM 604 N N . LEU A 1 86 ? 15.989 0.347 -1.608 1.00 95.25 86 LEU A N 1
ATOM 605 C CA . LEU A 1 86 ? 14.586 0.217 -2.006 1.00 95.25 86 LEU A CA 1
ATOM 606 C C . LEU A 1 86 ? 14.236 1.166 -3.160 1.00 95.25 86 LEU A C 1
ATOM 608 O O . LEU A 1 86 ? 13.527 0.776 -4.084 1.00 95.25 86 LEU A O 1
ATOM 612 N N . GLN A 1 87 ? 14.744 2.398 -3.130 1.00 96.69 87 GLN A N 1
ATOM 613 C CA . GLN A 1 87 ? 14.545 3.352 -4.214 1.00 96.69 87 GLN A CA 1
ATOM 614 C C . GLN A 1 87 ? 15.129 2.830 -5.535 1.00 96.69 87 GLN A C 1
ATOM 616 O O . GLN A 1 87 ? 14.423 2.808 -6.542 1.00 96.69 87 GLN A O 1
ATOM 621 N N . ALA A 1 88 ? 16.369 2.334 -5.520 1.00 97.81 88 ALA A N 1
ATOM 622 C CA . ALA A 1 88 ? 17.010 1.774 -6.708 1.00 97.81 88 ALA A CA 1
ATOM 623 C C . ALA A 1 88 ? 16.249 0.555 -7.264 1.00 97.81 88 ALA A C 1
ATOM 625 O O . ALA A 1 88 ? 16.099 0.405 -8.480 1.00 97.81 88 ALA A O 1
ATOM 626 N N . GLU A 1 89 ? 15.720 -0.306 -6.389 1.00 97.56 89 GLU A N 1
ATOM 627 C CA . GLU A 1 89 ? 14.886 -1.444 -6.790 1.00 97.56 89 GLU A CA 1
ATOM 628 C C . GLU A 1 89 ? 13.595 -0.996 -7.488 1.00 97.56 89 GLU A C 1
ATOM 630 O O . GLU A 1 89 ? 13.241 -1.542 -8.541 1.00 97.56 89 GLU A O 1
ATOM 635 N N . LEU A 1 90 ? 12.909 0.007 -6.929 1.00 98.38 90 LEU A N 1
ATOM 636 C CA . LEU A 1 90 ? 11.662 0.546 -7.473 1.00 9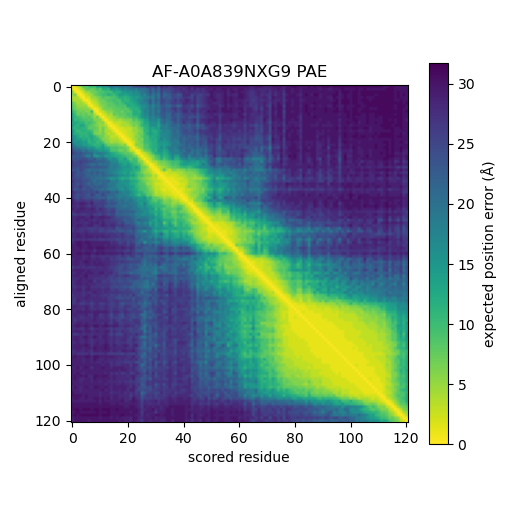8.38 90 LEU A CA 1
ATOM 637 C C . LEU A 1 90 ? 11.881 1.252 -8.814 1.00 98.38 90 LEU A C 1
ATOM 639 O O . LEU A 1 90 ? 11.128 1.016 -9.761 1.00 98.38 90 LEU A O 1
ATOM 643 N N . GLU A 1 91 ? 12.931 2.063 -8.930 1.00 98.38 91 GLU A N 1
ATOM 644 C CA . GLU A 1 91 ? 13.313 2.715 -10.186 1.00 98.38 91 GLU A CA 1
ATOM 645 C C . GLU A 1 91 ? 13.683 1.679 -11.255 1.00 98.38 91 GLU A C 1
ATOM 647 O O . GLU A 1 91 ? 13.202 1.742 -12.389 1.00 98.38 91 GLU A O 1
ATOM 652 N N . GLY A 1 92 ? 14.449 0.647 -10.889 1.00 98.19 92 GLY A N 1
ATOM 653 C CA . GLY A 1 92 ? 14.762 -0.461 -11.787 1.00 98.19 92 GLY A CA 1
ATOM 654 C C . GLY A 1 92 ? 13.513 -1.220 -12.249 1.00 98.19 92 GLY A C 1
ATOM 655 O O . GLY A 1 92 ? 13.397 -1.572 -13.425 1.00 98.19 92 GLY A O 1
ATOM 656 N N . ALA A 1 93 ? 12.557 -1.464 -11.348 1.00 98.19 93 ALA A N 1
ATOM 657 C CA . ALA A 1 93 ? 11.287 -2.105 -11.686 1.00 98.19 93 ALA A CA 1
ATOM 658 C C . ALA A 1 93 ? 10.449 -1.249 -12.642 1.00 98.19 93 ALA A C 1
ATOM 660 O O . ALA A 1 93 ? 9.942 -1.768 -13.639 1.00 98.19 93 ALA A O 1
ATOM 661 N N . ARG A 1 94 ? 10.369 0.060 -12.388 1.00 98.25 94 ARG A N 1
ATOM 662 C CA . ARG A 1 94 ? 9.701 1.020 -13.268 1.00 98.25 94 ARG A CA 1
ATOM 663 C C . ARG A 1 94 ? 10.300 0.990 -14.673 1.00 98.25 94 ARG A C 1
ATOM 665 O O . ARG A 1 94 ? 9.565 0.775 -15.633 1.00 98.25 94 ARG A O 1
ATOM 672 N N . ASN A 1 95 ? 11.620 1.107 -14.790 1.00 98.25 95 ASN A N 1
ATOM 673 C CA . ASN A 1 95 ? 12.307 1.131 -16.084 1.00 98.25 95 ASN A CA 1
ATOM 674 C C . ASN A 1 95 ? 12.049 -0.147 -16.896 1.00 98.25 95 ASN A C 1
ATOM 676 O O . ASN A 1 95 ? 11.799 -0.086 -18.101 1.00 98.25 95 ASN A O 1
ATOM 680 N N . ARG A 1 96 ? 12.047 -1.317 -16.239 1.00 97.88 96 ARG A N 1
ATOM 681 C CA . ARG A 1 96 ? 11.704 -2.595 -16.885 1.00 97.88 96 ARG A CA 1
ATOM 682 C C . ARG A 1 96 ? 10.259 -2.622 -17.377 1.00 97.88 96 ARG A C 1
ATOM 684 O O . ARG A 1 96 ? 10.008 -3.114 -18.475 1.00 97.88 96 ARG A O 1
ATOM 691 N N . ASN A 1 97 ? 9.322 -2.108 -16.586 1.00 97.81 97 ASN A N 1
ATOM 692 C CA . ASN A 1 97 ? 7.913 -2.060 -16.970 1.00 97.81 97 ASN A CA 1
ATOM 693 C C . ASN A 1 97 ? 7.687 -1.107 -18.147 1.00 97.81 97 ASN A C 1
ATOM 695 O O . ASN A 1 97 ? 7.006 -1.477 -19.099 1.00 97.81 97 ASN A O 1
ATOM 699 N N . GLU A 1 98 ? 8.314 0.069 -18.140 1.00 98.12 98 GLU A N 1
ATOM 700 C CA . GLU A 1 98 ? 8.240 1.025 -19.249 1.00 98.12 98 GLU A CA 1
ATOM 701 C C . GLU A 1 98 ? 8.871 0.472 -20.535 1.00 98.12 98 GLU A C 1
ATOM 703 O O . GLU A 1 98 ? 8.342 0.676 -21.626 1.00 98.12 98 GLU A O 1
ATOM 708 N N . ALA A 1 99 ? 9.986 -0.257 -20.433 1.00 97.50 99 ALA A N 1
ATOM 709 C CA . ALA A 1 99 ? 10.594 -0.925 -21.582 1.00 97.50 99 ALA A CA 1
ATOM 710 C C . ALA A 1 99 ? 9.670 -2.007 -22.166 1.00 97.50 99 ALA A C 1
ATOM 712 O O . ALA A 1 99 ? 9.458 -2.046 -23.377 1.00 97.50 99 ALA A O 1
ATOM 713 N N . LYS A 1 100 ? 9.070 -2.847 -21.310 1.00 97.75 100 LYS A N 1
ATOM 714 C CA . LYS A 1 100 ? 8.089 -3.859 -21.732 1.00 97.75 100 LYS A CA 1
ATOM 715 C C . LYS A 1 100 ? 6.847 -3.228 -22.362 1.00 97.75 100 LYS A C 1
ATOM 717 O O . LYS A 1 100 ? 6.387 -3.719 -23.386 1.00 97.75 100 LYS A O 1
ATOM 722 N N . GLY A 1 101 ? 6.340 -2.137 -21.787 1.00 97.25 101 GLY A N 1
ATOM 723 C CA . GLY A 1 101 ? 5.205 -1.390 -22.328 1.00 97.25 101 GLY A CA 1
ATOM 724 C C . GLY A 1 101 ? 5.492 -0.848 -23.727 1.00 97.25 101 GLY A C 1
ATOM 725 O O . GLY A 1 101 ? 4.717 -1.092 -24.645 1.00 97.25 101 GLY A O 1
ATOM 726 N N . ARG A 1 102 ? 6.655 -0.211 -23.921 1.00 97.19 102 ARG A N 1
ATOM 727 C CA . ARG A 1 102 ? 7.087 0.280 -25.241 1.00 97.19 102 ARG A CA 1
ATOM 728 C C . ARG A 1 102 ? 7.264 -0.844 -26.262 1.00 97.19 102 ARG A C 1
ATOM 730 O O . ARG A 1 102 ? 6.873 -0.682 -27.414 1.00 97.19 102 ARG A O 1
ATOM 737 N N . ALA A 1 103 ? 7.821 -1.983 -25.851 1.00 96.19 103 ALA A N 1
ATOM 738 C CA . ALA A 1 103 ? 7.959 -3.146 -26.726 1.00 96.19 103 ALA A CA 1
ATOM 739 C C . ALA A 1 103 ? 6.592 -3.713 -27.148 1.00 96.19 103 ALA A C 1
ATOM 741 O O . ALA A 1 103 ? 6.385 -4.000 -28.325 1.00 96.19 103 ALA A O 1
ATOM 742 N N . ALA A 1 104 ? 5.648 -3.825 -26.208 1.00 96.31 104 ALA A N 1
ATOM 743 C CA . ALA A 1 104 ? 4.287 -4.272 -26.492 1.00 96.31 104 ALA A CA 1
ATOM 744 C C . ALA A 1 104 ? 3.538 -3.293 -27.411 1.00 96.31 104 ALA A C 1
ATOM 746 O O . ALA A 1 104 ? 2.868 -3.726 -28.344 1.00 96.31 104 ALA A O 1
ATOM 747 N N . GLU A 1 105 ? 3.689 -1.983 -27.197 1.00 95.19 105 GLU A N 1
ATOM 748 C CA . GLU A 1 105 ? 3.107 -0.954 -28.064 1.00 95.19 105 GLU A CA 1
ATOM 749 C C . GLU A 1 105 ? 3.664 -1.032 -29.493 1.00 95.19 105 GLU A C 1
ATOM 751 O O . GLU A 1 105 ? 2.898 -0.973 -30.456 1.00 95.19 105 GLU A O 1
ATOM 756 N N . GLY A 1 106 ? 4.982 -1.201 -29.644 1.00 93.06 106 GLY A N 1
ATOM 757 C CA . GLY A 1 106 ? 5.619 -1.399 -30.948 1.00 93.06 106 GLY A CA 1
ATOM 758 C C . GLY A 1 106 ? 5.072 -2.632 -31.667 1.00 93.06 106 GLY A C 1
ATOM 759 O O . GLY A 1 106 ? 4.588 -2.523 -32.792 1.00 93.06 106 GLY A O 1
ATOM 760 N N . ALA A 1 107 ? 5.042 -3.775 -30.976 1.00 92.81 107 ALA A N 1
ATOM 761 C CA . ALA A 1 107 ? 4.499 -5.017 -31.519 1.00 92.81 107 ALA A CA 1
ATOM 762 C C . ALA A 1 107 ? 3.018 -4.890 -31.919 1.00 92.81 107 ALA A C 1
ATOM 764 O O . ALA A 1 107 ? 2.619 -5.390 -32.968 1.00 92.81 107 ALA A O 1
ATOM 765 N N . ALA A 1 108 ? 2.205 -4.188 -31.124 1.00 91.19 108 ALA A N 1
ATOM 766 C CA . ALA A 1 108 ? 0.800 -3.944 -31.440 1.00 91.19 108 ALA A CA 1
ATOM 767 C C . ALA A 1 108 ? 0.630 -3.062 -32.687 1.00 91.19 108 ALA A C 1
ATOM 769 O O . ALA A 1 108 ? -0.204 -3.364 -33.539 1.00 91.19 108 ALA A O 1
ATOM 770 N N . LYS A 1 109 ? 1.437 -2.001 -32.832 1.00 91.31 109 LYS A N 1
ATOM 771 C CA . LYS A 1 109 ? 1.429 -1.147 -34.032 1.00 91.31 109 LYS A CA 1
ATOM 772 C C . LYS A 1 109 ? 1.849 -1.917 -35.280 1.00 91.31 109 LYS A C 1
ATOM 774 O O . LYS A 1 109 ? 1.250 -1.725 -36.334 1.00 91.31 109 LYS A O 1
ATOM 779 N N . ASP A 1 110 ? 2.854 -2.780 -35.171 1.00 89.62 110 ASP A N 1
ATOM 780 C CA . ASP A 1 110 ? 3.303 -3.600 -36.295 1.00 89.62 110 ASP A CA 1
ATOM 781 C C . ASP A 1 110 ? 2.268 -4.661 -36.679 1.00 89.62 110 ASP A C 1
ATOM 783 O O . ASP A 1 110 ? 1.997 -4.835 -37.866 1.00 89.62 110 ASP A O 1
ATOM 787 N N . ALA A 1 111 ? 1.609 -5.288 -35.700 1.00 86.88 111 ALA A N 1
ATOM 788 C CA . ALA A 1 111 ? 0.480 -6.177 -35.955 1.00 86.88 111 ALA A CA 1
ATOM 789 C C . ALA A 1 111 ? -0.687 -5.438 -36.637 1.00 86.88 111 ALA A C 1
ATOM 791 O O . ALA A 1 111 ? -1.250 -5.940 -37.607 1.00 86.88 111 ALA A O 1
ATOM 792 N N . ALA A 1 112 ? -1.014 -4.220 -36.189 1.00 84.00 112 ALA A N 1
ATOM 793 C CA . ALA A 1 112 ? -2.110 -3.424 -36.741 1.00 84.00 112 ALA A CA 1
ATOM 794 C C . ALA A 1 112 ? -1.897 -3.015 -38.211 1.00 84.00 112 ALA A C 1
ATOM 796 O O . ALA A 1 112 ? -2.871 -2.919 -38.949 1.00 84.00 112 ALA A O 1
ATOM 797 N N . LYS A 1 113 ? -0.649 -2.833 -38.675 1.00 82.00 113 LYS A N 1
ATOM 798 C CA . LYS A 1 113 ? -0.352 -2.549 -40.098 1.00 82.00 113 LYS A CA 1
ATOM 799 C C . LYS A 1 113 ? -0.792 -3.675 -41.042 1.00 82.00 113 LYS A C 1
ATOM 801 O O . LYS A 1 113 ? -0.994 -3.418 -42.224 1.00 82.00 113 LYS A O 1
ATOM 806 N N . GLY A 1 114 ? -0.910 -4.905 -40.539 1.00 72.81 114 GLY A N 1
ATOM 807 C CA . GLY A 1 114 ? -1.361 -6.069 -41.304 1.00 72.81 114 GLY A CA 1
ATOM 808 C C . GLY A 1 114 ? -2.878 -6.284 -41.302 1.00 72.81 114 GLY A C 1
ATOM 809 O O . GLY A 1 114 ? -3.351 -7.172 -42.007 1.00 72.81 114 GLY A O 1
ATOM 810 N N . LEU A 1 115 ? -3.643 -5.502 -40.531 1.00 72.81 115 LEU A N 1
ATOM 811 C CA . LEU A 1 115 ? -5.102 -5.579 -40.494 1.00 72.81 115 LEU A CA 1
ATOM 812 C C . LEU A 1 115 ? -5.717 -4.429 -41.295 1.00 72.81 115 LEU A C 1
ATOM 814 O O . LEU A 1 115 ? -5.511 -3.257 -40.987 1.00 72.81 115 LEU A O 1
ATOM 818 N N . THR A 1 116 ? -6.533 -4.754 -42.297 1.00 71.00 116 THR A N 1
ATOM 819 C CA . THR A 1 116 ? -7.459 -3.778 -42.881 1.00 71.00 116 THR A CA 1
ATOM 820 C C . THR A 1 116 ? -8.532 -3.435 -41.843 1.00 71.00 116 THR A C 1
ATOM 822 O O . THR A 1 116 ? -9.084 -4.363 -41.243 1.00 71.00 116 THR A O 1
ATOM 825 N N . PRO A 1 117 ? -8.850 -2.148 -41.606 1.00 70.31 117 PRO A N 1
ATOM 826 C CA . PRO A 1 117 ? -9.928 -1.786 -40.696 1.00 70.31 117 PRO A CA 1
ATOM 827 C C . PRO A 1 117 ? -11.231 -2.424 -41.181 1.00 70.31 117 PRO A C 1
ATOM 829 O O . PRO A 1 117 ? -11.588 -2.309 -42.353 1.00 70.31 117 PRO A O 1
ATOM 832 N N . ASN A 1 118 ? -11.913 -3.130 -40.281 1.00 67.25 118 ASN A N 1
ATOM 833 C CA . ASN A 1 118 ? -13.227 -3.692 -40.567 1.00 67.25 118 ASN A CA 1
ATOM 834 C C . ASN A 1 118 ? -14.192 -2.512 -40.781 1.00 67.25 118 ASN A C 1
ATOM 836 O O . ASN A 1 118 ? -14.225 -1.631 -39.912 1.00 67.25 118 ASN A O 1
ATOM 840 N N . PRO A 1 119 ? -14.929 -2.433 -41.905 1.00 62.16 119 PRO A N 1
ATOM 841 C CA . PRO A 1 119 ? -15.913 -1.379 -42.081 1.00 62.16 119 PRO A CA 1
ATOM 842 C C . PRO A 1 119 ? -16.959 -1.519 -40.974 1.00 62.16 119 PRO A C 1
ATOM 844 O O . PRO A 1 119 ? -17.518 -2.592 -40.758 1.00 62.16 119 PRO A O 1
ATOM 847 N N . VAL A 1 120 ? -17.148 -0.441 -40.221 1.00 71.50 120 VAL A N 1
ATOM 848 C CA . VAL A 1 120 ? -18.230 -0.334 -39.245 1.00 71.50 120 VAL A CA 1
ATOM 849 C C . VAL A 1 120 ? -19.471 0.042 -40.053 1.00 71.50 120 VAL A C 1
ATOM 851 O O . VAL A 1 120 ? -19.512 1.148 -40.592 1.00 71.50 120 VAL A O 1
ATOM 854 N N . GLU A 1 121 ? -20.405 -0.898 -40.212 1.00 52.25 121 GLU A N 1
ATOM 855 C CA . GLU A 1 121 ? -21.767 -0.625 -40.705 1.00 52.25 121 GLU A CA 1
ATOM 856 C C . GLU A 1 121 ? -22.630 0.022 -39.615 1.00 52.25 121 GLU A C 1
ATOM 858 O O . GLU A 1 121 ? -22.486 -0.369 -38.430 1.00 52.25 121 GLU A O 1
#

Solvent-accessible surface area (backbone atoms only — not comparable to full-atom values): 7732 Å² total; per-residue (Å²): 119,67,68,67,51,54,56,51,52,56,64,54,47,55,58,53,55,55,55,60,63,62,70,49,61,84,86,44,98,65,54,66,65,56,55,52,29,40,75,69,70,77,31,83,71,83,78,78,74,57,68,70,60,63,69,65,56,66,88,81,57,95,61,81,57,90,92,59,79,76,81,81,72,93,74,79,80,73,51,74,68,58,46,52,52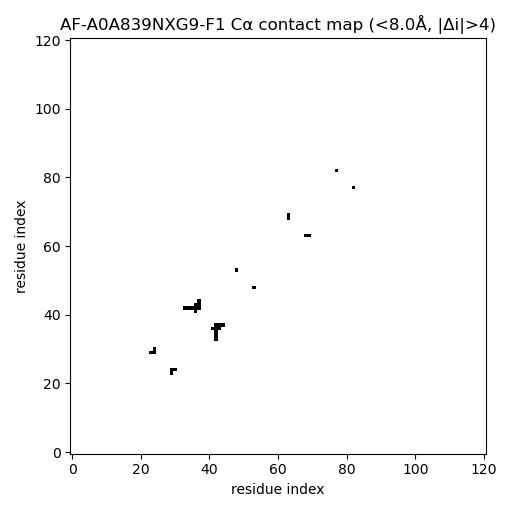,49,49,52,52,51,54,52,50,49,54,50,51,52,51,51,49,52,52,51,51,50,51,50,54,58,55,48,74,76,52,78,81,76,82,84,128

Secondary structure (DSSP, 8-state):
-HHHHHHHHHHHHHHHHHHHHHSSTTTS---HHHHHHHHTT-S----PPPHHHHHHS-SS-SSPPTTPPPPPP--PPPPHHHHHHHHHHHHHHHHHHHHHHHHHHHHHHHHHTTSPPPP--